Protein AF-A0A7X6V0U5-F1 (afdb_monomer_lite)

Secondary structure (DSSP, 8-state):
-HHHHHHHHHHHHHHHHHHHHHHT--SSS-HHHHHHHHHHHSSS---HHHHHHHHHHHTT---THHHHHHHHHHHHHHHH-

Radius of gyration: 13.55 Å; chains: 1; bounding box: 33×23×43 Å

Foldseek 3Di:
DVVVVVVLLVVVVVVLLVVLVVVLPDPPDPPVVSVVLCCLLVPDDSLVQLSVQQVVCVVPDPDSVVRSVVSNVRSSVVSVD

Structure (mmCIF, N/CA/C/O backbone):
data_AF-A0A7X6V0U5-F1
#
_entry.id   AF-A0A7X6V0U5-F1
#
loop_
_atom_site.group_PDB
_atom_site.id
_atom_site.type_symbol
_atom_site.label_atom_id
_atom_site.label_alt_id
_atom_site.label_comp_id
_atom_site.label_asym_id
_atom_site.label_entity_id
_atom_site.label_seq_id
_atom_site.pdbx_PDB_ins_code
_atom_site.Cartn_x
_atom_site.Cartn_y
_atom_site.Cartn_z
_atom_site.occupancy
_atom_site.B_iso_or_equiv
_atom_site.auth_seq_id
_atom_site.auth_comp_id
_atom_site.auth_asym_id
_atom_site.auth_atom_id
_atom_site.pdbx_PDB_model_num
ATOM 1 N N . MET A 1 1 ? -3.138 6.609 25.375 1.00 58.25 1 MET A N 1
ATOM 2 C CA . MET A 1 1 ? -3.909 6.773 24.119 1.00 58.25 1 MET A CA 1
ATOM 3 C C . MET A 1 1 ? -3.007 6.839 22.883 1.00 58.25 1 MET A C 1
ATOM 5 O O . MET A 1 1 ? -3.277 6.144 21.918 1.00 58.25 1 MET A O 1
ATOM 9 N N . THR A 1 2 ? -1.893 7.578 22.923 1.00 63.12 2 THR A N 1
ATOM 10 C CA . THR A 1 2 ? -0.959 7.771 21.792 1.00 63.12 2 THR A CA 1
ATOM 11 C C . THR A 1 2 ? -0.220 6.509 21.322 1.00 63.12 2 THR A C 1
ATOM 13 O O . THR A 1 2 ? 0.086 6.400 20.140 1.00 63.12 2 THR A O 1
ATOM 16 N N . MET A 1 3 ? 0.067 5.554 22.218 1.00 68.38 3 MET A N 1
ATOM 17 C CA . MET A 1 3 ? 0.748 4.293 21.868 1.00 68.38 3 MET A CA 1
ATOM 18 C C . MET A 1 3 ? -0.102 3.399 20.950 1.00 68.38 3 MET A C 1
ATOM 20 O O . MET A 1 3 ? 0.391 2.981 19.909 1.00 68.38 3 MET A O 1
ATOM 24 N N . LYS A 1 4 ? -1.400 3.231 21.252 1.00 86.19 4 LYS A N 1
ATOM 25 C CA . LYS A 1 4 ? -2.330 2.415 20.446 1.00 86.19 4 LYS A CA 1
ATOM 26 C C . LYS A 1 4 ? -2.455 2.897 18.997 1.00 86.19 4 LYS A C 1
ATOM 28 O O . LYS A 1 4 ? -2.486 2.093 18.077 1.00 86.19 4 LYS A O 1
ATOM 33 N N . ILE A 1 5 ? -2.485 4.216 18.783 1.00 89.06 5 ILE A N 1
ATOM 34 C CA . ILE A 1 5 ? -2.603 4.791 17.432 1.00 89.06 5 ILE A CA 1
ATOM 35 C C . ILE A 1 5 ? -1.347 4.498 16.605 1.00 89.06 5 ILE A C 1
ATOM 37 O O . ILE A 1 5 ? -1.443 4.170 15.427 1.00 89.06 5 ILE A O 1
ATOM 41 N N . LYS A 1 6 ? -0.158 4.595 17.213 1.00 91.00 6 LYS A N 1
ATOM 42 C CA . LYS A 1 6 ? 1.100 4.296 16.514 1.00 91.00 6 LYS A CA 1
ATOM 43 C C . LYS A 1 6 ? 1.192 2.822 16.112 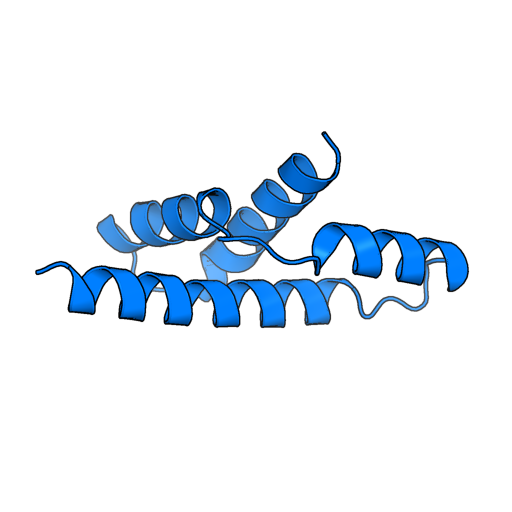1.00 91.00 6 LYS A C 1
ATOM 45 O O . LYS A 1 6 ? 1.707 2.531 15.037 1.00 91.00 6 LYS A O 1
ATOM 50 N N . GLU A 1 7 ? 0.698 1.920 16.955 1.00 93.50 7 GLU A N 1
ATOM 51 C CA . GLU A 1 7 ? 0.653 0.481 16.674 1.00 93.50 7 GLU A CA 1
ATOM 52 C C . GLU A 1 7 ? -0.296 0.158 15.515 1.00 93.50 7 GLU A C 1
ATOM 54 O O . GLU A 1 7 ? 0.118 -0.521 14.577 1.00 93.50 7 GLU A O 1
ATOM 59 N N . GLU A 1 8 ? -1.512 0.715 15.510 1.00 91.81 8 GLU A N 1
ATOM 60 C CA . GLU A 1 8 ? -2.458 0.532 14.397 1.00 91.81 8 GLU A CA 1
ATOM 61 C C . GLU A 1 8 ? -1.919 1.122 13.087 1.00 91.81 8 GLU A C 1
ATOM 63 O O . GLU A 1 8 ? -1.965 0.462 12.051 1.00 91.81 8 GLU A O 1
ATOM 68 N N . ILE A 1 9 ? -1.320 2.321 13.121 1.00 94.75 9 ILE A N 1
ATOM 69 C CA . ILE A 1 9 ? -0.680 2.905 11.931 1.00 94.75 9 ILE A CA 1
ATOM 70 C C . ILE A 1 9 ? 0.407 1.970 11.398 1.00 94.75 9 ILE A C 1
ATOM 72 O O . ILE A 1 9 ? 0.473 1.731 10.196 1.00 94.75 9 ILE A O 1
ATOM 76 N N . LYS A 1 10 ? 1.249 1.419 12.279 1.00 95.44 10 LYS A N 1
ATOM 77 C CA . LYS A 1 10 ? 2.308 0.487 11.880 1.00 95.44 10 LYS A CA 1
ATOM 78 C C . LYS A 1 10 ? 1.731 -0.792 11.265 1.00 95.44 10 LYS A C 1
ATOM 80 O O . LYS A 1 10 ? 2.241 -1.240 10.244 1.00 95.44 10 LYS A O 1
ATOM 85 N N . LYS A 1 11 ? 0.677 -1.354 11.861 1.00 95.69 11 LYS A N 1
ATOM 86 C CA . LYS A 1 11 ? -0.012 -2.556 11.373 1.00 95.69 11 LYS A CA 1
ATOM 87 C C . LYS A 1 11 ? -0.536 -2.362 9.949 1.00 95.69 11 LYS A C 1
ATOM 89 O O . LYS A 1 11 ? -0.179 -3.133 9.065 1.00 95.69 11 LYS A O 1
ATOM 94 N N . TYR A 1 12 ? -1.337 -1.324 9.708 1.00 96.44 12 TYR A N 1
ATOM 95 C CA . TYR A 1 12 ? -1.909 -1.099 8.375 1.00 96.44 12 TYR A CA 1
ATOM 96 C C . TYR A 1 12 ? -0.883 -0.599 7.366 1.00 96.44 12 TYR A C 1
ATOM 98 O O . TYR A 1 12 ? -1.002 -0.915 6.189 1.00 96.44 12 TYR A O 1
ATOM 106 N N . LYS A 1 13 ? 0.150 0.130 7.808 1.00 96.69 13 LYS A N 1
ATOM 107 C CA . LYS A 1 13 ? 1.285 0.469 6.947 1.00 96.69 13 LYS A CA 1
ATOM 108 C C . LYS A 1 13 ? 1.917 -0.795 6.360 1.00 96.69 13 LYS A C 1
ATOM 110 O O . LYS A 1 13 ? 2.068 -0.864 5.148 1.00 96.69 13 LYS A O 1
ATOM 115 N N . LEU A 1 14 ? 2.247 -1.777 7.203 1.00 96.69 14 LEU A N 1
ATOM 116 C CA . LEU A 1 14 ? 2.857 -3.033 6.751 1.00 96.69 14 LEU A CA 1
ATOM 117 C C . LEU A 1 14 ? 1.944 -3.789 5.784 1.00 96.69 14 LEU A C 1
ATOM 119 O O . LEU A 1 14 ? 2.410 -4.251 4.750 1.00 96.69 14 LEU A O 1
ATOM 123 N N . LEU A 1 15 ? 0.646 -3.850 6.089 1.00 96.88 15 LEU A N 1
ATOM 124 C CA . LEU A 1 15 ? -0.344 -4.492 5.225 1.00 96.88 15 LEU A CA 1
ATOM 125 C C . LEU A 1 15 ? -0.401 -3.845 3.830 1.00 96.88 15 LEU A C 1
ATOM 127 O O . LEU A 1 15 ? -0.408 -4.543 2.821 1.00 96.88 15 LEU A O 1
ATOM 131 N N . VAL A 1 16 ? -0.417 -2.511 3.771 1.00 97.62 16 VAL A N 1
ATOM 132 C CA . VAL A 1 16 ? -0.441 -1.762 2.507 1.00 97.62 16 VAL A CA 1
ATOM 133 C C . VAL A 1 16 ? 0.864 -1.948 1.736 1.00 97.62 16 VAL A C 1
ATOM 135 O O . VAL A 1 16 ? 0.823 -2.162 0.532 1.00 97.62 16 VAL A O 1
ATOM 138 N N . GLU A 1 17 ? 2.019 -1.893 2.401 1.00 97.31 17 GLU A N 1
ATOM 139 C CA . GLU A 1 17 ? 3.322 -2.071 1.744 1.00 97.31 17 GLU A CA 1
ATOM 140 C C . GLU A 1 17 ? 3.499 -3.486 1.183 1.00 97.31 17 GLU A C 1
ATOM 142 O O . GLU A 1 17 ? 3.991 -3.641 0.066 1.00 97.31 17 GLU A O 1
ATOM 147 N N . GLU A 1 18 ? 3.032 -4.510 1.902 1.00 96.94 18 GLU A N 1
ATOM 148 C CA . GLU A 1 18 ? 3.014 -5.886 1.403 1.00 96.94 18 GLU A CA 1
ATOM 149 C C . GLU A 1 18 ? 2.118 -6.021 0.163 1.00 96.94 18 GLU A C 1
ATOM 151 O O . GLU A 1 18 ? 2.516 -6.635 -0.829 1.00 96.94 18 GLU A O 1
ATOM 156 N N . HIS A 1 19 ? 0.921 -5.428 0.194 1.00 97.75 19 HIS A N 1
ATOM 157 C CA . HIS A 1 19 ? -0.016 -5.500 -0.928 1.00 97.75 19 HIS A CA 1
ATOM 158 C C . HIS A 1 19 ? 0.479 -4.721 -2.151 1.00 97.75 19 HIS A C 1
ATOM 160 O O . HIS A 1 19 ? 0.430 -5.239 -3.263 1.00 97.75 19 HIS A O 1
ATOM 166 N N . LEU A 1 20 ? 1.055 -3.528 -1.956 1.00 97.25 20 LEU A N 1
ATOM 167 C CA . LEU A 1 20 ? 1.731 -2.776 -3.020 1.00 97.25 20 LEU A CA 1
ATOM 168 C C . LEU A 1 20 ? 2.858 -3.602 -3.649 1.00 97.25 20 LEU A C 1
ATOM 170 O O . LEU A 1 20 ? 2.938 -3.681 -4.871 1.00 97.25 20 LEU A O 1
ATOM 174 N N . GLY A 1 21 ? 3.684 -4.264 -2.833 1.00 96.25 21 GLY A N 1
ATOM 175 C CA . GLY A 1 21 ? 4.747 -5.143 -3.322 1.00 96.25 21 GLY A CA 1
ATOM 176 C C . GLY A 1 21 ? 4.219 -6.287 -4.193 1.00 96.25 21 GLY A C 1
ATOM 177 O O . GLY A 1 21 ? 4.804 -6.581 -5.231 1.00 96.25 21 GLY A O 1
ATOM 178 N N . LYS A 1 22 ? 3.083 -6.895 -3.826 1.00 96.62 22 LYS A N 1
ATOM 179 C CA . LYS A 1 22 ? 2.416 -7.920 -4.651 1.00 96.62 22 LYS A CA 1
ATOM 180 C C . LYS A 1 22 ? 1.912 -7.349 -5.977 1.00 96.62 22 LYS A C 1
ATOM 182 O O . LYS A 1 22 ? 2.121 -7.966 -7.015 1.00 96.62 22 LYS A O 1
ATOM 187 N N . LEU A 1 23 ? 1.301 -6.162 -5.964 1.00 96.25 23 LEU A N 1
ATOM 188 C CA . LEU A 1 23 ? 0.793 -5.500 -7.175 1.00 96.25 23 LEU A CA 1
ATOM 189 C C . LEU A 1 23 ? 1.902 -5.114 -8.1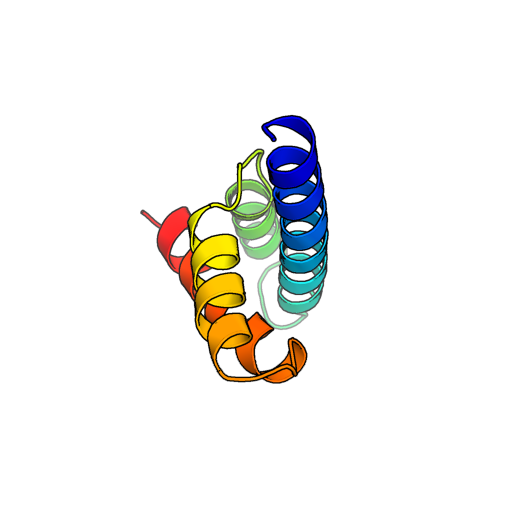70 1.00 96.25 23 LEU A C 1
ATOM 191 O O . LEU A 1 23 ? 1.632 -4.985 -9.365 1.00 96.25 23 LEU A O 1
ATOM 195 N N . LEU A 1 24 ? 3.137 -4.936 -7.690 1.00 95.19 24 LEU A N 1
ATOM 196 C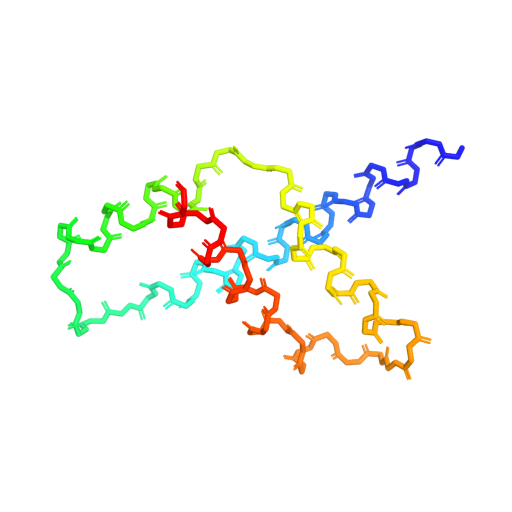 CA . LEU A 1 24 ? 4.310 -4.653 -8.518 1.00 95.19 24 LEU A CA 1
ATOM 197 C C . LEU A 1 24 ? 4.966 -5.910 -9.118 1.00 95.19 24 LEU A C 1
ATOM 199 O O . LEU A 1 24 ? 5.838 -5.770 -9.968 1.00 95.19 24 LEU A O 1
ATOM 203 N N . GLN A 1 25 ? 4.563 -7.130 -8.749 1.00 94.56 25 GLN A N 1
ATOM 204 C CA . GLN A 1 25 ? 5.093 -8.359 -9.358 1.00 94.56 25 GLN A CA 1
ATOM 205 C C . GLN A 1 25 ? 4.499 -8.556 -10.758 1.00 94.56 25 GLN A C 1
ATOM 207 O O . GLN A 1 25 ? 3.500 -9.252 -10.942 1.00 94.56 25 GLN A O 1
ATOM 212 N N . ARG A 1 26 ? 5.091 -7.873 -11.741 1.00 93.25 26 ARG A N 1
ATOM 213 C CA . ARG A 1 26 ? 4.582 -7.755 -13.108 1.00 93.25 26 ARG A CA 1
ATOM 214 C C . ARG A 1 26 ? 5.668 -8.049 -14.134 1.00 93.25 26 ARG A C 1
ATOM 216 O O . ARG A 1 26 ? 6.663 -7.335 -14.198 1.00 93.25 26 ARG A O 1
ATOM 223 N N . ASP A 1 27 ? 5.413 -9.035 -14.988 1.00 93.25 27 ASP A N 1
ATOM 224 C CA . ASP A 1 27 ? 6.321 -9.421 -16.079 1.00 93.25 27 ASP A CA 1
ATOM 225 C C . ASP A 1 27 ? 6.052 -8.643 -17.383 1.00 93.25 27 ASP A C 1
ATOM 227 O O . ASP A 1 27 ? 6.809 -8.740 -18.347 1.00 93.25 27 ASP A O 1
ATOM 231 N N . ASP A 1 28 ? 4.964 -7.868 -17.434 1.00 96.44 28 ASP A N 1
ATOM 232 C CA . ASP A 1 28 ? 4.535 -7.101 -18.608 1.00 96.44 28 ASP A CA 1
ATOM 233 C C . ASP A 1 28 ? 5.102 -5.669 -18.658 1.00 96.44 28 ASP A C 1
ATOM 235 O O . ASP A 1 28 ? 4.834 -4.927 -19.605 1.00 96.44 28 ASP A O 1
ATOM 239 N N . VAL A 1 29 ? 5.894 -5.273 -17.657 1.00 95.12 29 VAL A N 1
ATOM 240 C CA . VAL A 1 29 ? 6.479 -3.931 -17.524 1.00 95.12 29 VAL A CA 1
ATOM 241 C C . VAL A 1 29 ? 8.005 -4.013 -17.659 1.00 95.12 29 VAL A C 1
ATOM 243 O O . VAL A 1 29 ? 8.616 -4.896 -17.060 1.00 95.12 29 VAL A O 1
ATOM 246 N N . PRO A 1 30 ? 8.665 -3.094 -18.396 1.00 97.62 30 PRO A N 1
ATOM 247 C CA . PRO A 1 30 ? 10.125 -3.049 -18.450 1.00 97.62 30 PRO A CA 1
ATOM 248 C C . PRO A 1 30 ? 10.757 -2.956 -17.055 1.00 97.62 30 PRO A C 1
ATOM 250 O O . PRO A 1 30 ? 10.367 -2.110 -16.250 1.00 97.62 30 PRO A O 1
ATOM 253 N N . GLU A 1 31 ? 11.777 -3.775 -16.792 1.00 96.31 31 GLU A N 1
ATOM 254 C CA . GLU A 1 31 ? 12.405 -3.908 -15.468 1.00 96.31 31 GLU A CA 1
ATOM 255 C C . GLU A 1 31 ? 12.894 -2.567 -14.890 1.00 96.31 31 GLU A C 1
ATOM 257 O O . GLU A 1 31 ? 12.718 -2.288 -13.707 1.00 96.31 31 GLU A O 1
ATOM 262 N N . GLU A 1 32 ? 13.479 -1.701 -15.721 1.00 96.94 32 GLU A N 1
ATOM 263 C CA . GLU A 1 32 ? 13.971 -0.383 -15.296 1.00 96.94 32 GLU A CA 1
ATOM 264 C C . GLU A 1 32 ? 12.834 0.559 -14.869 1.00 96.94 32 GLU A C 1
ATOM 266 O O . GLU A 1 32 ? 12.946 1.278 -13.870 1.00 96.94 32 GLU A O 1
ATOM 271 N N . LEU A 1 33 ? 11.706 0.512 -15.585 1.00 96.50 33 LEU A N 1
ATOM 272 C CA . LEU A 1 33 ? 10.515 1.270 -15.220 1.00 96.50 33 LEU A CA 1
ATOM 273 C C . LEU A 1 33 ? 9.922 0.725 -13.919 1.00 96.50 33 LEU A C 1
ATOM 275 O O . LEU A 1 33 ? 9.573 1.507 -13.038 1.00 96.50 33 LEU A O 1
ATOM 279 N N . LEU A 1 34 ? 9.866 -0.601 -13.769 1.00 96.88 34 LEU A N 1
ATOM 280 C CA . LEU A 1 34 ? 9.344 -1.231 -12.563 1.00 96.88 34 LEU A CA 1
ATOM 281 C C . LEU A 1 34 ? 10.175 -0.868 -11.326 1.00 96.88 34 LEU A C 1
ATOM 283 O O . LEU A 1 34 ? 9.608 -0.448 -10.321 1.00 96.88 34 LEU A O 1
ATOM 287 N N . LYS A 1 35 ? 11.510 -0.911 -11.428 1.00 95.88 35 LYS A N 1
ATOM 288 C CA . LYS A 1 35 ? 12.426 -0.450 -10.369 1.00 95.88 35 LYS A CA 1
ATOM 289 C C . LYS A 1 35 ? 12.212 1.018 -10.013 1.00 95.88 35 LYS A C 1
ATOM 291 O O . LYS A 1 35 ? 12.280 1.382 -8.842 1.00 95.88 35 LYS A O 1
ATOM 296 N N . SER A 1 36 ? 11.950 1.861 -11.010 1.00 96.12 36 SER A N 1
ATOM 297 C CA . SER A 1 36 ? 11.686 3.287 -10.786 1.00 96.12 36 SER A CA 1
ATOM 298 C C . SER A 1 36 ? 10.371 3.504 -10.032 1.00 96.12 36 SER A C 1
ATOM 300 O O . SER A 1 36 ? 10.327 4.288 -9.084 1.00 96.12 36 SER A O 1
ATOM 302 N N . ILE A 1 37 ? 9.316 2.769 -10.406 1.00 95.75 37 ILE A N 1
ATOM 303 C CA . ILE A 1 37 ? 8.027 2.783 -9.701 1.00 95.75 37 ILE A CA 1
ATOM 304 C C . ILE A 1 37 ? 8.212 2.294 -8.264 1.00 95.75 37 ILE A C 1
ATOM 306 O O . ILE A 1 37 ? 7.764 2.961 -7.335 1.00 95.75 37 ILE A O 1
ATOM 310 N N . GLU A 1 38 ? 8.888 1.160 -8.076 1.00 95.62 38 GLU A N 1
ATOM 311 C CA . GLU A 1 38 ? 9.138 0.567 -6.763 1.00 95.62 38 GLU A CA 1
ATOM 312 C C . GLU A 1 38 ? 9.904 1.529 -5.851 1.00 95.62 38 GLU A C 1
ATOM 314 O O . GLU A 1 38 ? 9.493 1.753 -4.713 1.00 95.62 38 GLU A O 1
ATOM 319 N N . TYR A 1 39 ? 10.957 2.169 -6.368 1.00 94.56 39 TYR A N 1
ATOM 320 C CA . TYR A 1 39 ? 11.744 3.152 -5.627 1.00 94.56 39 TYR A CA 1
ATOM 321 C C . TYR A 1 39 ? 10.885 4.308 -5.103 1.00 94.56 39 TYR A C 1
ATOM 323 O O . TYR A 1 39 ? 10.956 4.637 -3.920 1.00 94.56 39 TYR A O 1
ATOM 331 N N . SER A 1 40 ? 10.049 4.910 -5.954 1.00 95.00 40 SER A N 1
ATOM 332 C CA . SER A 1 40 ? 9.185 6.025 -5.550 1.00 95.00 40 SER A CA 1
ATOM 333 C C . SER A 1 40 ? 8.046 5.581 -4.630 1.00 95.00 40 SER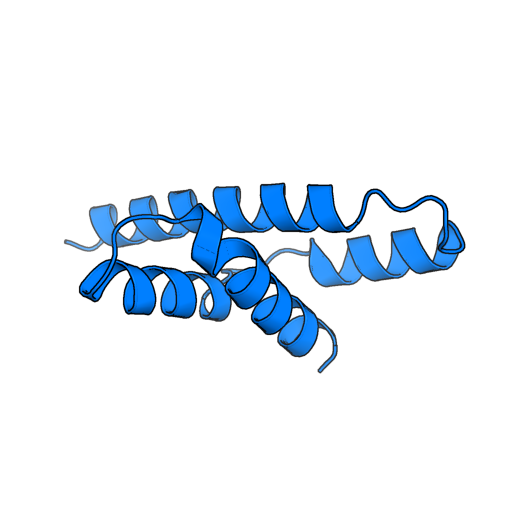 A C 1
ATOM 335 O O . SER A 1 40 ? 7.730 6.260 -3.654 1.00 95.00 40 SER A O 1
ATOM 337 N N . LEU A 1 41 ? 7.417 4.444 -4.932 1.00 96.06 41 LEU A N 1
ATOM 338 C CA . LEU A 1 41 ? 6.213 3.971 -4.254 1.00 96.06 41 LEU A CA 1
ATOM 339 C C . LEU A 1 41 ? 6.517 3.354 -2.893 1.00 96.06 41 LEU A C 1
ATOM 341 O O . LEU A 1 41 ? 5.765 3.589 -1.947 1.00 96.06 41 LEU A O 1
ATOM 345 N N . LEU A 1 42 ? 7.617 2.611 -2.761 1.00 93.31 42 LEU A N 1
ATOM 346 C CA . LEU A 1 42 ? 8.033 1.945 -1.522 1.00 93.31 42 LEU A CA 1
ATOM 347 C C . LEU A 1 42 ? 9.059 2.747 -0.704 1.00 93.31 42 LEU A C 1
ATOM 349 O O . LEU A 1 42 ? 9.513 2.270 0.337 1.00 93.31 42 LEU A O 1
ATOM 353 N N . ALA A 1 43 ? 9.376 3.982 -1.109 1.00 91.25 43 ALA A N 1
ATOM 354 C CA . ALA A 1 43 ? 10.129 4.923 -0.282 1.00 91.25 43 ALA A CA 1
ATOM 355 C C . ALA A 1 43 ? 9.457 5.167 1.085 1.00 91.25 43 ALA A C 1
ATOM 357 O O . ALA A 1 43 ? 8.275 4.884 1.304 1.00 91.25 43 ALA A O 1
ATOM 358 N N . GLU A 1 44 ? 10.221 5.719 2.033 1.00 83.25 44 GLU A N 1
ATOM 359 C CA . GLU A 1 44 ? 9.735 5.944 3.392 1.00 83.25 44 GLU A CA 1
ATOM 360 C C . GLU A 1 44 ? 8.500 6.862 3.414 1.00 83.25 44 GLU A C 1
ATOM 362 O O . GLU A 1 44 ? 8.560 8.051 3.109 1.00 83.25 44 GLU A O 1
ATOM 367 N N . GLY A 1 45 ? 7.367 6.304 3.845 1.00 87.31 45 GLY A N 1
ATOM 368 C CA . GLY A 1 45 ? 6.112 7.026 4.005 1.00 87.31 45 GLY A CA 1
ATOM 369 C C . GLY A 1 45 ? 5.360 6.612 5.266 1.00 87.31 45 GLY A C 1
ATOM 370 O O . GLY A 1 45 ? 5.537 5.519 5.813 1.00 87.31 45 GLY A O 1
ATOM 371 N N . LYS A 1 46 ? 4.482 7.499 5.749 1.00 91.19 46 LYS A N 1
ATOM 372 C CA . LYS A 1 46 ? 3.554 7.194 6.855 1.00 91.19 46 LYS A CA 1
ATOM 373 C C . LYS A 1 46 ? 2.296 6.453 6.395 1.00 91.19 46 LYS A C 1
ATOM 375 O O . LYS A 1 46 ? 1.555 5.981 7.249 1.00 91.19 46 LYS A O 1
ATOM 380 N N . ARG A 1 47 ? 2.042 6.397 5.080 1.00 96.12 47 ARG A N 1
ATOM 381 C CA . ARG A 1 47 ? 0.866 5.749 4.470 1.00 96.12 47 ARG A CA 1
ATOM 382 C C . ARG A 1 47 ? -0.469 6.261 5.031 1.00 96.12 47 ARG A C 1
ATOM 384 O O . ARG A 1 47 ? -1.423 5.515 5.187 1.00 96.12 47 ARG A O 1
ATOM 391 N N . ILE A 1 48 ? -0.562 7.553 5.361 1.00 96.06 48 ILE A N 1
ATOM 392 C CA . ILE A 1 48 ? -1.753 8.102 6.036 1.00 96.06 48 ILE A CA 1
ATOM 393 C C . ILE A 1 48 ? -3.015 7.962 5.175 1.00 96.06 48 ILE A C 1
ATOM 395 O O . ILE A 1 48 ? -4.065 7.612 5.700 1.00 96.06 48 ILE A O 1
ATOM 399 N N . ARG A 1 49 ? -2.922 8.202 3.862 1.00 96.88 49 ARG A N 1
ATOM 400 C CA . ARG A 1 49 ? -4.068 8.132 2.941 1.00 96.88 49 ARG A CA 1
ATOM 401 C C . ARG A 1 49 ? -4.663 6.722 2.824 1.00 96.88 49 ARG A C 1
ATOM 403 O O . ARG A 1 49 ? -5.860 6.596 3.080 1.00 96.88 49 ARG A O 1
ATOM 410 N N . PRO A 1 50 ? -3.884 5.667 2.515 1.00 97.75 50 PRO A N 1
ATOM 411 C CA . PRO A 1 50 ? -4.419 4.311 2.480 1.00 97.75 50 PRO A CA 1
ATOM 412 C C . PRO A 1 50 ? -4.933 3.874 3.854 1.00 97.75 50 PRO A C 1
ATOM 414 O O . PRO A 1 50 ? -6.004 3.288 3.932 1.00 97.75 50 PRO A O 1
ATOM 417 N N . ILE A 1 51 ? -4.259 4.233 4.953 1.00 97.25 51 ILE A N 1
ATOM 418 C CA . ILE A 1 51 ? -4.736 3.903 6.306 1.00 97.25 51 ILE A CA 1
ATOM 419 C C . ILE A 1 51 ? -6.096 4.550 6.592 1.00 97.25 51 ILE A C 1
ATOM 421 O O . ILE A 1 51 ? -6.980 3.882 7.120 1.00 97.25 51 ILE A O 1
ATOM 425 N N . LEU A 1 52 ? -6.298 5.820 6.227 1.00 97.12 52 LEU A N 1
ATOM 426 C CA . LEU A 1 52 ? -7.602 6.472 6.372 1.00 97.12 52 LEU A CA 1
ATOM 427 C C . LEU A 1 52 ? -8.676 5.775 5.530 1.00 97.12 52 LEU A C 1
ATOM 429 O O . LEU A 1 52 ? -9.769 5.554 6.037 1.00 97.12 52 LEU A O 1
ATOM 433 N N . CYS A 1 53 ? -8.355 5.375 4.297 1.00 97.88 53 CYS A N 1
ATOM 434 C CA . CYS A 1 53 ? -9.267 4.613 3.443 1.00 97.88 53 CYS A CA 1
ATOM 435 C C . CYS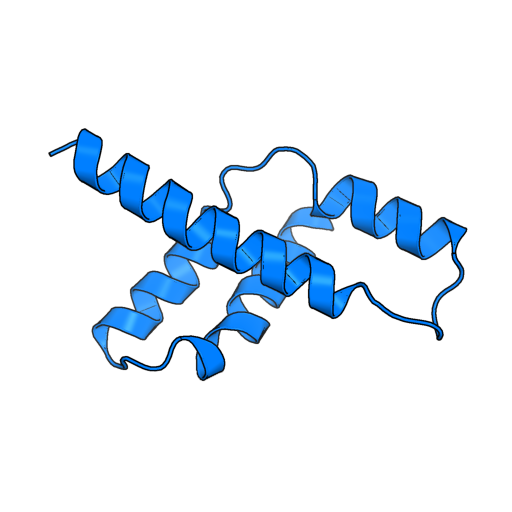 A 1 53 ? -9.691 3.286 4.098 1.00 97.88 53 CYS A C 1
ATOM 437 O O . CYS A 1 53 ? -10.887 3.030 4.243 1.00 97.88 53 CYS A O 1
ATOM 439 N N . LEU A 1 54 ? -8.723 2.498 4.584 1.00 97.38 54 LEU A N 1
ATOM 440 C CA . LEU A 1 54 ? -8.980 1.241 5.293 1.00 97.38 54 LEU A CA 1
ATOM 441 C C . LEU A 1 54 ? -9.840 1.464 6.540 1.00 97.38 54 LEU A C 1
ATOM 443 O O . LEU A 1 54 ? -10.832 0.772 6.741 1.00 97.38 54 LEU A O 1
ATOM 447 N N . GLN A 1 55 ? -9.490 2.449 7.372 1.00 95.62 55 GLN A N 1
ATOM 448 C CA . GLN A 1 55 ? -10.239 2.737 8.595 1.00 95.62 55 GLN A CA 1
ATOM 449 C C . GLN A 1 55 ? -11.662 3.209 8.302 1.00 95.62 55 GLN A C 1
ATOM 451 O O . GLN A 1 55 ? -12.581 2.791 8.992 1.00 95.62 55 GLN A O 1
ATOM 456 N N . SER A 1 56 ? -11.867 4.035 7.273 1.00 96.50 56 SER A N 1
ATOM 457 C CA . SER A 1 56 ? -13.206 4.468 6.868 1.00 96.50 56 SER A CA 1
ATOM 458 C C . SER A 1 56 ? -14.081 3.302 6.413 1.00 96.50 56 SER A C 1
ATOM 460 O O . SER A 1 56 ? -15.254 3.264 6.771 1.00 96.50 56 SER A O 1
ATOM 462 N N . PHE A 1 57 ? -13.524 2.344 5.670 1.00 97.44 57 PHE A N 1
ATOM 463 C CA . PHE A 1 57 ? -14.241 1.129 5.285 1.00 97.44 57 PHE A CA 1
ATOM 464 C C . PHE A 1 57 ? -14.572 0.255 6.503 1.00 97.44 57 PHE A C 1
ATOM 466 O O . PHE A 1 57 ? -15.715 -0.178 6.661 1.00 97.44 57 PHE A O 1
ATOM 473 N N . LEU A 1 58 ? -13.606 0.094 7.414 1.00 95.00 58 LEU A N 1
ATOM 474 C CA . LEU A 1 58 ? -13.752 -0.702 8.635 1.00 95.00 58 LEU A CA 1
ATOM 475 C C . LEU A 1 58 ? -14.793 -0.168 9.634 1.00 95.00 58 LEU A C 1
ATOM 477 O O . LEU A 1 58 ? -15.183 -0.877 10.557 1.00 95.00 58 LEU A O 1
ATOM 481 N N . LEU A 1 59 ? -15.271 1.069 9.464 1.00 95.88 59 LEU A N 1
ATOM 482 C CA . LEU A 1 59 ? -16.396 1.591 10.248 1.00 95.88 59 LEU A CA 1
ATOM 483 C C . LEU A 1 59 ? -17.736 0.938 9.879 1.00 95.88 59 LEU A C 1
ATOM 485 O O . LEU A 1 59 ? -18.670 0.995 10.676 1.00 95.88 59 LEU A O 1
ATOM 489 N N . PHE A 1 60 ? -17.847 0.366 8.678 1.00 96.75 60 PHE A N 1
ATOM 490 C CA . PHE A 1 60 ? -19.110 -0.139 8.132 1.00 96.75 60 PHE A CA 1
ATOM 491 C C . PHE A 1 60 ? -19.050 -1.605 7.702 1.00 96.75 60 PHE A C 1
ATOM 493 O O . PHE A 1 60 ? -20.096 -2.237 7.587 1.00 96.75 60 PHE A O 1
ATOM 500 N N . GLN A 1 61 ? -17.858 -2.120 7.417 1.00 95.88 61 GLN A N 1
ATOM 501 C CA . GLN A 1 61 ? -17.596 -3.461 6.896 1.00 95.88 61 GLN A CA 1
ATOM 502 C C . GLN A 1 61 ? -16.369 -4.045 7.611 1.00 95.88 61 GLN A C 1
ATOM 504 O O . GLN A 1 61 ? -15.621 -3.304 8.235 1.00 95.88 61 GLN A O 1
ATOM 509 N N . GLU A 1 62 ? -16.124 -5.351 7.518 1.00 91.31 62 GLU A N 1
ATOM 510 C CA . GLU A 1 62 ? -15.001 -5.995 8.235 1.00 91.31 62 GLU A CA 1
ATOM 511 C C . GLU A 1 62 ? -13.954 -6.629 7.304 1.00 91.31 62 GLU A C 1
ATOM 513 O O . GLU A 1 62 ? -12.849 -6.955 7.738 1.00 91.31 62 GLU A O 1
ATOM 518 N N . ASP A 1 63 ? -14.270 -6.776 6.016 1.00 93.69 63 ASP A N 1
ATOM 519 C CA . ASP A 1 63 ? -13.427 -7.487 5.054 1.00 93.69 63 ASP A CA 1
ATOM 520 C C . ASP A 1 63 ? -12.363 -6.577 4.421 1.00 93.69 63 ASP A C 1
ATOM 522 O O . ASP A 1 63 ? -12.611 -5.863 3.447 1.00 93.69 63 ASP A O 1
ATOM 526 N N . LEU A 1 64 ? -11.153 -6.613 4.982 1.00 92.62 64 LEU A N 1
ATOM 527 C CA . LEU A 1 64 ? -10.018 -5.833 4.490 1.00 92.62 64 LEU A CA 1
ATOM 528 C C . LEU A 1 64 ? -9.654 -6.137 3.031 1.00 92.62 64 LEU A C 1
ATOM 530 O O . LEU A 1 64 ? -9.189 -5.231 2.341 1.00 92.62 64 LEU A O 1
ATOM 534 N N . GLU A 1 65 ? -9.861 -7.363 2.544 1.00 93.81 65 GLU A N 1
ATOM 535 C CA . GLU A 1 65 ? -9.457 -7.735 1.183 1.00 93.81 65 GLU A CA 1
ATOM 536 C C . GLU A 1 65 ? -10.222 -6.928 0.129 1.00 93.81 65 GLU A C 1
ATOM 538 O O . GLU A 1 65 ? -9.640 -6.511 -0.871 1.00 93.81 65 GLU A O 1
ATOM 543 N N . GLN A 1 66 ? -11.486 -6.588 0.400 1.00 96.19 66 GLN A N 1
ATOM 544 C CA . GLN A 1 66 ? -12.327 -5.807 -0.515 1.00 96.19 66 GLN A CA 1
ATOM 545 C C . GLN A 1 66 ? -11.870 -4.353 -0.702 1.00 96.19 66 GLN A C 1
ATOM 547 O O . GLN A 1 66 ? -12.250 -3.715 -1.685 1.00 96.19 66 GLN A O 1
ATOM 552 N N . ILE A 1 67 ? -11.078 -3.807 0.226 1.00 97.50 67 ILE A N 1
ATOM 553 C CA . ILE A 1 67 ? -10.666 -2.396 0.217 1.00 97.50 67 ILE A CA 1
ATOM 554 C C . ILE A 1 67 ? -9.173 -2.200 -0.094 1.00 97.50 67 ILE A C 1
ATOM 556 O O . ILE A 1 67 ? -8.759 -1.088 -0.434 1.00 97.50 67 ILE A O 1
ATOM 560 N N . LEU A 1 68 ? -8.351 -3.254 -0.019 1.00 97.56 68 LEU A N 1
ATOM 561 C CA . LEU A 1 68 ? -6.893 -3.144 -0.160 1.00 97.56 68 LEU A CA 1
ATOM 562 C C . LEU A 1 68 ? -6.451 -2.554 -1.503 1.00 97.56 68 LEU A C 1
ATOM 564 O O . LEU A 1 68 ? -5.596 -1.665 -1.512 1.00 97.56 68 LEU A O 1
ATOM 568 N N . ASP A 1 69 ? -7.064 -2.974 -2.611 1.00 98.19 69 ASP A N 1
ATOM 569 C CA . ASP A 1 69 ? -6.741 -2.446 -3.943 1.00 98.19 69 ASP A CA 1
ATOM 570 C C . ASP A 1 69 ? -7.059 -0.949 -4.059 1.00 98.19 69 ASP A C 1
ATOM 572 O O . ASP A 1 69 ? -6.276 -0.182 -4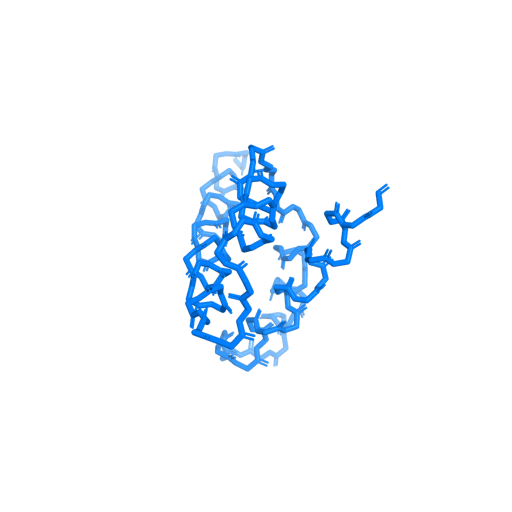.621 1.00 98.19 69 ASP A O 1
ATOM 576 N N . PHE A 1 70 ? -8.164 -0.495 -3.460 1.00 98.00 70 PHE A N 1
ATOM 577 C CA . PHE A 1 70 ? -8.537 0.922 -3.447 1.00 98.00 70 PHE A CA 1
ATOM 578 C C . PHE A 1 70 ? -7.573 1.754 -2.601 1.00 98.00 70 PHE A C 1
ATOM 580 O O . PHE A 1 70 ? -7.137 2.826 -3.029 1.00 98.00 70 PHE A O 1
ATOM 587 N N . ALA A 1 71 ? -7.204 1.256 -1.418 1.00 98.12 71 ALA A N 1
ATOM 588 C CA . ALA A 1 71 ? -6.219 1.908 -0.564 1.00 98.12 71 ALA A CA 1
ATOM 589 C C . ALA A 1 71 ? -4.867 2.034 -1.289 1.00 98.12 71 ALA A C 1
ATOM 591 O O . ALA A 1 71 ? -4.275 3.115 -1.316 1.00 98.12 71 ALA A O 1
ATOM 592 N N . CYS A 1 72 ? -4.416 0.961 -1.942 1.00 98.06 72 CYS A N 1
ATOM 593 C CA . CYS A 1 72 ? -3.188 0.954 -2.733 1.00 98.06 72 CYS A CA 1
ATOM 594 C C . CYS A 1 72 ? -3.258 1.918 -3.921 1.00 98.06 72 CYS A C 1
ATOM 596 O O . CYS A 1 72 ? -2.325 2.690 -4.125 1.00 98.06 72 CYS A O 1
ATOM 598 N N . GLY A 1 73 ? -4.377 1.952 -4.650 1.00 97.88 73 GLY A N 1
ATOM 599 C CA . GLY A 1 73 ? -4.585 2.888 -5.756 1.00 97.88 73 GLY A CA 1
ATOM 600 C C . GLY A 1 73 ? -4.501 4.357 -5.326 1.00 97.88 73 GLY A C 1
ATOM 601 O O . GLY A 1 73 ? -3.882 5.167 -6.015 1.00 97.88 73 GLY A O 1
ATOM 602 N N . ILE A 1 74 ? -5.047 4.708 -4.155 1.00 97.81 74 ILE A N 1
ATOM 603 C CA . ILE A 1 74 ? -4.918 6.062 -3.588 1.00 97.81 74 ILE A CA 1
ATOM 604 C C . ILE A 1 74 ? -3.452 6.408 -3.308 1.00 97.81 74 ILE A C 1
ATOM 606 O O . ILE A 1 74 ? -3.024 7.532 -3.573 1.00 97.81 74 ILE A O 1
ATOM 610 N N . GLU A 1 75 ? -2.681 5.467 -2.763 1.00 97.88 75 GLU A N 1
ATOM 611 C CA . GLU A 1 75 ? -1.263 5.699 -2.489 1.00 97.88 75 GLU A CA 1
ATOM 612 C C . GLU A 1 75 ? -0.446 5.799 -3.785 1.00 97.88 75 GLU A C 1
ATOM 614 O O . GLU A 1 75 ? 0.401 6.677 -3.885 1.00 97.88 75 GLU A O 1
ATOM 619 N N . MET A 1 76 ? -0.753 4.998 -4.811 1.00 97.06 76 MET A N 1
ATOM 620 C CA . MET A 1 76 ? -0.131 5.120 -6.136 1.00 97.06 76 MET A CA 1
ATOM 621 C C . MET A 1 76 ? -0.376 6.504 -6.756 1.00 97.06 76 MET A C 1
ATOM 623 O O . MET A 1 76 ? 0.560 7.135 -7.247 1.00 97.06 76 MET A O 1
ATOM 627 N N . LEU A 1 77 ? -1.611 7.015 -6.680 1.00 96.44 77 LEU A N 1
ATOM 628 C CA . LEU A 1 77 ? -1.940 8.376 -7.124 1.00 96.44 77 LEU A CA 1
ATOM 629 C C . LEU A 1 77 ? -1.208 9.444 -6.303 1.00 96.44 77 LEU A C 1
ATOM 631 O O . LEU A 1 77 ? -0.784 10.454 -6.857 1.00 96.44 77 LEU A O 1
ATOM 635 N N . HIS A 1 78 ? -1.048 9.226 -4.996 1.00 95.56 78 HIS A N 1
ATOM 636 C CA . HIS A 1 78 ? -0.284 10.126 -4.137 1.00 95.56 78 HIS A CA 1
ATOM 637 C C . HIS A 1 78 ? 1.210 10.133 -4.478 1.00 95.56 78 HIS A C 1
ATOM 639 O O . HIS A 1 78 ? 1.816 11.197 -4.466 1.00 95.56 78 HIS A O 1
ATOM 645 N N . THR A 1 79 ? 1.808 8.978 -4.755 1.00 95.25 79 THR A N 1
ATOM 646 C CA . THR A 1 79 ? 3.228 8.879 -5.113 1.00 95.25 79 THR A CA 1
ATOM 647 C C . THR A 1 79 ? 3.527 9.538 -6.457 1.00 95.25 79 THR A C 1
ATOM 649 O O . THR A 1 79 ? 4.625 10.052 -6.648 1.00 95.25 79 THR A O 1
ATOM 652 N N . TYR A 1 80 ? 2.575 9.514 -7.391 1.00 92.00 80 TYR A N 1
ATOM 653 C CA . TYR A 1 80 ? 2.738 10.140 -8.701 1.00 92.00 80 TYR A CA 1
ATOM 654 C C . TYR A 1 80 ? 2.836 11.678 -8.639 1.00 92.00 80 TYR A C 1
ATOM 656 O O . TYR A 1 80 ? 3.515 12.264 -9.483 1.00 92.00 80 TYR A O 1
ATOM 664 N N . SER A 1 81 ? 2.157 12.326 -7.682 1.00 76.06 81 SER A N 1
ATOM 665 C CA . SER A 1 81 ? 2.130 13.794 -7.537 1.00 76.06 81 SER A CA 1
ATOM 666 C C . SER A 1 81 ? 3.391 14.357 -6.894 1.00 76.06 81 SER A C 1
ATOM 668 O O . SER A 1 81 ? 3.891 15.383 -7.401 1.00 76.06 81 SER A O 1
#

pLDDT: mean 93.92, std 6.99, range [58.25, 98.19]

Sequence (81 aa):
MTMKIKEEIKKYKLLVEEHLGKLLQRDDVPEELLKSIEYSLLAEGKRIRPILCLQSFLLFQEDLEQILDFACGIEMLHTYS